Protein AF-T0S4W8-F1 (afdb_monomer_lite)

pLDDT: mean 82.48, std 8.04, range [54.19, 93.19]

Organism: Saprolegnia diclina (strain VS20) (NCBI:txid1156394)

Secondary structure (DSSP, 8-state):
--B-TTS-B-SS-SS-GGGGGGSIIIIIHHHHH-HHHHHHHHHHHTTSS-HHHHHHHHHHHHHHHHHHHHHTTT-TTSGGGHHHHHHHHHHHHHHHHHHHHHHHHHHHHTT----HHHHHHHHHHSHHHHHHHHHHHTT-S-TT----SPPPPPTT---

Radius of gyration: 16.17 Å; chains: 1; bounding box: 37×30×49 Å

InterPro domains:
  IPR006461 PLAC8 motif-containing protein [PF04749] (13-136)
  IPR006461 PLAC8 motif-containing protein [PTHR15907] (10-139)
  IPR006461 PLAC8 motif-containing protein [TIGR01571] (12-138)

Foldseek 3Di:
DDADPQRFAFQAFPADLQRCVVQVPPQLVCCVVPVQLLQLQLCQQLQVDHSVVSSVVLVVLVVQLVVLCVVVVNPLPDPVSVVSVVSNVVSLVVQLVSLLVSLVVLCVVRVHDDDSVVSSCCSNVRNSSSSSSSCVRSVQDDRPDDDSDHDHHGVVSHD

Structure (mmCIF, N/CA/C/O backbone):
data_AF-T0S4W8-F1
#
_entry.id   AF-T0S4W8-F1
#
loop_
_atom_site.group_PDB
_atom_site.id
_atom_site.type_symbol
_atom_site.label_atom_id
_atom_site.label_alt_id
_atom_site.label_comp_id
_atom_site.label_asym_id
_atom_site.label_entity_id
_atom_site.label_seq_id
_atom_site.pdbx_PDB_ins_code
_atom_site.Cartn_x
_atom_site.Cartn_y
_atom_site.Cartn_z
_atom_site.occupancy
_atom_site.B_iso_or_equiv
_atom_site.auth_seq_id
_atom_site.auth_comp_id
_atom_site.auth_asym_id
_atom_site.auth_atom_id
_atom_site.pdbx_PDB_model_num
ATOM 1 N N . MET A 1 1 ? -15.273 -14.372 17.676 1.00 61.94 1 MET A N 1
ATOM 2 C CA . MET A 1 1 ? -14.071 -13.669 17.187 1.00 61.94 1 MET A CA 1
ATOM 3 C C . MET A 1 1 ? -13.581 -12.826 18.336 1.00 61.94 1 MET A C 1
ATOM 5 O O . MET A 1 1 ? -14.390 -12.092 18.888 1.00 61.94 1 MET A O 1
ATOM 9 N N . GLU A 1 2 ? -12.332 -13.003 18.745 1.00 81.56 2 GLU A N 1
ATOM 10 C CA . GLU A 1 2 ? -11.727 -12.123 19.741 1.00 81.56 2 GLU A CA 1
ATOM 11 C C . GLU A 1 2 ? -11.456 -10.767 19.080 1.00 81.56 2 GLU A C 1
ATOM 13 O O . GLU A 1 2 ? -11.060 -10.708 17.909 1.00 81.56 2 GLU A O 1
ATOM 18 N N . VAL A 1 3 ? -11.767 -9.691 19.796 1.00 83.81 3 VAL A N 1
ATOM 19 C CA . VAL A 1 3 ? -11.600 -8.317 19.323 1.00 83.81 3 VAL A CA 1
ATOM 20 C C . VAL A 1 3 ? -10.746 -7.545 20.316 1.00 83.81 3 VAL A C 1
ATOM 22 O O . VAL A 1 3 ? -10.854 -7.767 21.521 1.00 83.81 3 VAL A O 1
ATOM 25 N N . ASP A 1 4 ? -9.885 -6.664 19.813 1.00 82.56 4 ASP A N 1
ATOM 26 C CA . ASP A 1 4 ? -9.091 -5.781 20.664 1.00 82.56 4 ASP A CA 1
ATOM 27 C C . ASP A 1 4 ? -9.939 -4.631 21.245 1.00 82.56 4 ASP A C 1
ATOM 29 O O . ASP A 1 4 ? -11.128 -4.477 20.946 1.00 82.56 4 ASP A O 1
ATOM 33 N N . ALA A 1 5 ? -9.307 -3.775 22.054 1.00 82.31 5 ALA A N 1
ATOM 34 C CA . ALA A 1 5 ? -9.932 -2.581 22.632 1.00 82.31 5 ALA A CA 1
ATOM 35 C C . ALA A 1 5 ? -10.482 -1.587 21.583 1.00 82.31 5 ALA A C 1
ATOM 37 O O . ALA A 1 5 ? -11.266 -0.704 21.923 1.00 82.31 5 ALA A O 1
ATOM 38 N N . ASN A 1 6 ? -10.105 -1.743 20.311 1.00 81.69 6 ASN A N 1
ATOM 39 C CA . ASN A 1 6 ? -10.522 -0.912 19.188 1.00 81.69 6 ASN A CA 1
ATOM 40 C C . ASN A 1 6 ? -11.566 -1.590 18.289 1.00 81.69 6 ASN A C 1
ATOM 42 O O . ASN A 1 6 ? -11.850 -1.092 17.197 1.00 81.69 6 ASN A O 1
ATOM 46 N N . ASN A 1 7 ? -12.154 -2.709 18.728 1.00 84.69 7 ASN A N 1
ATOM 47 C CA . ASN A 1 7 ? -13.077 -3.533 17.942 1.00 84.69 7 ASN A CA 1
ATOM 48 C C . ASN A 1 7 ? -12.460 -4.088 16.643 1.00 84.69 7 ASN A C 1
ATOM 50 O O . ASN A 1 7 ? -13.161 -4.326 15.650 1.00 84.69 7 ASN A O 1
ATOM 54 N N . LEU A 1 8 ? -11.145 -4.305 16.626 1.00 86.81 8 LEU A N 1
ATOM 55 C CA . LEU A 1 8 ? -10.451 -4.969 15.531 1.00 86.81 8 LEU A CA 1
ATOM 56 C C . LEU A 1 8 ? -10.373 -6.462 15.801 1.00 86.81 8 LEU A C 1
ATOM 58 O O . LEU A 1 8 ? -10.074 -6.892 16.909 1.00 86.81 8 LEU A O 1
ATOM 62 N N . VAL A 1 9 ? -10.614 -7.262 14.765 1.00 87.19 9 VAL A N 1
ATOM 63 C CA . VAL A 1 9 ? -10.476 -8.717 14.855 1.00 87.19 9 VAL A CA 1
ATOM 64 C C . VAL A 1 9 ? -9.000 -9.057 15.069 1.00 87.19 9 VAL A C 1
ATOM 66 O O . VAL A 1 9 ? -8.149 -8.630 14.287 1.00 87.19 9 VAL A O 1
ATOM 69 N N . VAL A 1 10 ? -8.703 -9.836 16.107 1.00 88.00 10 VAL A N 1
ATOM 70 C CA . VAL A 1 10 ? -7.354 -10.354 16.382 1.00 88.00 10 VAL A CA 1
ATOM 71 C C . VAL A 1 10 ? -7.276 -11.847 16.072 1.00 88.00 10 VAL A C 1
ATOM 73 O O . VAL A 1 10 ? -8.294 -12.538 15.969 1.00 88.00 10 VAL A O 1
ATOM 76 N N . GLY A 1 11 ? -6.065 -12.352 15.834 1.00 86.31 11 GLY A N 1
ATOM 77 C CA . GLY A 1 11 ? -5.832 -13.774 15.556 1.00 86.31 11 GLY A CA 1
ATOM 78 C C . GLY A 1 11 ? -6.220 -14.244 14.149 1.00 86.31 11 GLY A C 1
ATOM 79 O O . GLY A 1 11 ? -5.875 -15.358 13.765 1.00 86.31 11 GLY A O 1
ATOM 80 N N . GLN A 1 12 ? -6.906 -13.423 13.348 1.00 88.12 12 GLN A N 1
ATOM 81 C CA . GLN A 1 12 ? -7.279 -13.744 11.966 1.00 88.12 12 GLN A CA 1
ATOM 82 C C . GLN A 1 12 ? -7.576 -12.493 11.127 1.00 88.12 12 GLN A C 1
ATOM 84 O O . GLN A 1 12 ? -7.900 -11.425 11.650 1.00 88.12 12 GLN A O 1
ATOM 89 N N . TRP A 1 13 ? -7.501 -12.640 9.803 1.00 87.94 13 TRP A N 1
ATOM 90 C CA . TRP A 1 13 ? -7.909 -11.594 8.866 1.00 87.94 13 TRP A CA 1
ATOM 91 C C . TRP A 1 13 ? -9.437 -11.499 8.773 1.00 87.94 13 TRP A C 1
ATOM 93 O O . TRP A 1 13 ? -10.114 -12.506 8.587 1.00 87.94 13 TRP A O 1
ATOM 103 N N . LYS A 1 14 ? -9.975 -10.277 8.831 1.00 86.06 14 LYS A N 1
ATOM 104 C CA . LYS A 1 14 ? -11.408 -9.970 8.696 1.00 86.06 14 LYS A CA 1
ATOM 105 C C . LYS A 1 14 ? -11.948 -10.261 7.292 1.00 86.06 14 LYS A C 1
ATOM 107 O O . LYS A 1 14 ? -13.118 -10.595 7.141 1.00 86.06 14 LYS A O 1
ATOM 112 N N . ALA A 1 15 ? -11.109 -10.110 6.273 1.00 85.12 15 ALA A N 1
ATOM 113 C CA . ALA A 1 15 ? -11.435 -10.385 4.877 1.00 85.12 15 ALA A CA 1
ATOM 114 C C . ALA A 1 15 ? -10.379 -11.311 4.270 1.00 85.12 15 ALA A C 1
ATOM 116 O O . ALA A 1 15 ? -9.228 -11.296 4.703 1.00 85.12 15 ALA A O 1
ATOM 117 N N . GLY A 1 16 ? -10.741 -12.098 3.255 1.00 83.12 16 GLY A N 1
ATOM 118 C CA . GLY A 1 16 ? -9.770 -12.853 2.454 1.00 83.12 16 GLY A CA 1
ATOM 119 C C . GLY A 1 16 ? -8.898 -11.933 1.588 1.00 83.12 16 GLY A C 1
ATOM 120 O O . GLY A 1 16 ? -9.227 -10.762 1.408 1.00 83.12 16 GLY A O 1
ATOM 121 N N . ILE A 1 17 ? -7.805 -12.461 1.020 1.00 81.00 17 ILE A N 1
ATOM 122 C CA . ILE A 1 17 ? -6.886 -11.669 0.179 1.00 81.00 17 ILE A CA 1
ATOM 123 C C . ILE A 1 17 ? -7.628 -11.084 -1.034 1.00 81.00 17 ILE A C 1
ATOM 125 O O . ILE A 1 17 ? -7.602 -9.882 -1.240 1.00 81.00 17 ILE A O 1
ATOM 129 N N . CYS A 1 18 ? -8.434 -11.890 -1.730 1.00 76.56 18 CYS A N 1
ATOM 130 C CA . CYS A 1 18 ? -9.305 -11.445 -2.823 1.00 76.56 18 CYS A CA 1
ATOM 131 C C . CYS A 1 18 ? -10.648 -10.869 -2.333 1.00 76.56 18 CYS A C 1
ATOM 133 O O . CYS A 1 18 ? -11.588 -10.736 -3.108 1.00 76.56 18 CYS A O 1
ATOM 135 N N . GLY A 1 19 ? -10.786 -10.544 -1.044 1.00 69.19 19 GLY A N 1
ATOM 136 C CA . GLY A 1 19 ? -12.010 -9.944 -0.504 1.00 69.19 19 GLY A CA 1
ATOM 137 C C . GLY A 1 19 ? -12.253 -8.513 -0.996 1.00 69.19 19 GLY A C 1
ATOM 138 O O . GLY A 1 19 ? -13.361 -8.000 -0.850 1.00 69.19 19 GLY A O 1
ATOM 139 N N . CYS A 1 20 ? -11.250 -7.876 -1.612 1.00 73.50 20 CYS A N 1
ATOM 140 C CA . CYS A 1 20 ? -11.315 -6.510 -2.135 1.00 73.50 20 CYS A CA 1
ATOM 141 C C . CYS A 1 20 ? -12.463 -6.279 -3.137 1.00 73.50 20 CYS A C 1
ATOM 143 O O . CYS A 1 20 ? -13.002 -5.178 -3.184 1.00 73.50 20 CYS A O 1
ATOM 145 N N . PHE A 1 21 ? -12.904 -7.309 -3.868 1.00 71.50 21 PHE A N 1
ATOM 146 C CA . PHE A 1 21 ? -14.017 -7.210 -4.822 1.00 71.50 21 PHE A CA 1
ATOM 147 C C . PHE A 1 21 ? -15.386 -6.985 -4.163 1.00 71.50 21 PHE A C 1
ATOM 149 O O . PHE A 1 21 ? -16.341 -6.635 -4.847 1.00 71.50 21 PHE A O 1
ATOM 156 N N . THR A 1 22 ? -15.498 -7.171 -2.845 1.00 72.25 22 THR A N 1
ATOM 157 C CA . THR A 1 22 ? -16.745 -6.905 -2.107 1.00 72.25 22 THR A CA 1
ATOM 158 C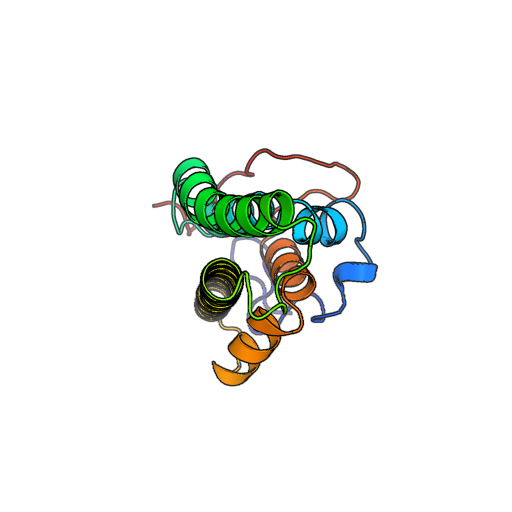 C . THR A 1 22 ? -16.904 -5.433 -1.719 1.00 72.25 22 THR A C 1
ATOM 160 O O . THR A 1 22 ? -18.024 -4.941 -1.649 1.00 72.25 22 THR A O 1
ATOM 163 N N . ASP A 1 23 ? -15.792 -4.714 -1.543 1.00 74.38 23 ASP A N 1
ATOM 164 C CA . ASP A 1 23 ? -15.741 -3.279 -1.246 1.00 74.38 23 ASP A CA 1
ATOM 165 C C . ASP A 1 23 ? -14.902 -2.580 -2.334 1.00 74.38 23 ASP A C 1
ATOM 167 O O . ASP A 1 23 ? -13.824 -2.040 -2.077 1.00 74.38 23 ASP A O 1
ATOM 171 N N . VAL A 1 24 ? -15.379 -2.623 -3.586 1.00 75.06 24 VAL A N 1
ATOM 172 C CA . VAL A 1 24 ? -14.643 -2.066 -4.739 1.00 75.06 24 VAL A CA 1
ATOM 173 C C . VAL A 1 24 ? -14.364 -0.571 -4.548 1.00 75.06 24 VAL A C 1
ATOM 175 O O . VAL A 1 24 ? -13.245 -0.117 -4.791 1.00 75.06 24 VAL A O 1
ATOM 178 N N . ILE A 1 25 ? -15.354 0.174 -4.038 1.00 75.69 25 ILE A N 1
ATOM 179 C CA . ILE A 1 25 ? -15.266 1.609 -3.741 1.00 75.69 25 ILE A CA 1
ATOM 180 C C . ILE A 1 25 ? -15.441 1.841 -2.226 1.00 75.69 25 ILE A C 1
ATOM 182 O O . ILE A 1 25 ? -16.439 1.394 -1.657 1.00 75.69 25 ILE A O 1
ATOM 186 N N . PRO A 1 26 ? -14.528 2.569 -1.555 1.00 71.06 26 PRO A N 1
ATOM 187 C CA . PRO A 1 26 ? -13.280 3.127 -2.082 1.00 71.06 26 PRO A CA 1
ATOM 188 C C . PRO A 1 26 ? -12.121 2.115 -2.127 1.00 71.06 26 PRO A C 1
ATOM 190 O O . PRO A 1 26 ? -11.123 2.384 -2.776 1.00 71.06 26 PRO A O 1
ATOM 193 N N . ASN A 1 27 ? -12.209 0.970 -1.446 1.00 79.88 27 ASN A N 1
ATOM 194 C CA . ASN A 1 27 ? -11.030 0.204 -1.029 1.00 79.88 27 ASN A CA 1
ATOM 195 C C . ASN A 1 27 ? -10.200 -0.382 -2.187 1.00 79.88 27 ASN A C 1
ATOM 197 O O . ASN A 1 27 ? -9.026 -0.046 -2.331 1.00 79.88 27 ASN A O 1
ATOM 201 N N . CYS A 1 28 ? -10.791 -1.232 -3.036 1.00 82.56 28 CYS A N 1
ATOM 202 C CA . CYS A 1 28 ? -10.043 -1.873 -4.125 1.00 82.56 28 CYS A CA 1
ATOM 203 C C . CYS A 1 28 ? -9.544 -0.858 -5.159 1.00 82.56 28 CYS A C 1
ATOM 205 O O . CYS A 1 28 ? -8.397 -0.934 -5.599 1.00 82.56 28 CYS A O 1
ATOM 207 N N . CYS A 1 29 ? -10.393 0.100 -5.541 1.00 82.50 29 CYS A N 1
ATOM 208 C CA . CYS A 1 29 ? -10.015 1.151 -6.478 1.00 82.50 29 CYS A CA 1
ATOM 209 C C . CYS A 1 29 ? -8.906 2.031 -5.898 1.00 82.50 29 CYS A C 1
ATOM 211 O O . CYS A 1 29 ? -7.914 2.274 -6.574 1.00 82.50 29 CYS A O 1
ATOM 213 N N . MET A 1 30 ? -9.017 2.465 -4.645 1.00 83.81 30 MET A N 1
ATOM 214 C CA . MET A 1 30 ? -8.006 3.317 -4.026 1.00 83.81 30 MET A CA 1
ATOM 215 C C . MET A 1 30 ? -6.670 2.589 -3.872 1.00 83.81 30 MET A C 1
ATOM 217 O O . MET A 1 30 ? -5.634 3.149 -4.210 1.00 83.81 30 MET A O 1
ATOM 221 N N . ALA A 1 31 ? -6.684 1.317 -3.472 1.00 84.25 31 ALA A N 1
ATOM 222 C CA . ALA A 1 31 ? -5.472 0.508 -3.383 1.00 84.25 31 ALA A CA 1
ATOM 223 C C . ALA A 1 31 ? -4.812 0.253 -4.751 1.00 84.25 31 ALA A C 1
ATOM 225 O O . ALA A 1 31 ? -3.607 0.026 -4.811 1.00 84.25 31 ALA A O 1
ATOM 226 N N . TYR A 1 32 ? -5.581 0.278 -5.843 1.00 83.50 32 TYR A N 1
ATOM 227 C CA . TYR A 1 32 ? -5.062 0.115 -7.202 1.00 83.50 32 TYR A CA 1
ATOM 228 C C . TYR A 1 32 ? -4.537 1.431 -7.794 1.00 83.50 32 TYR A C 1
ATOM 230 O O . TYR A 1 32 ? -3.422 1.481 -8.305 1.00 83.50 32 TYR A O 1
ATOM 238 N N . TRP A 1 33 ? -5.323 2.505 -7.708 1.00 81.88 33 TRP A N 1
ATOM 239 C CA . TRP A 1 33 ? -5.010 3.796 -8.329 1.00 81.88 33 TRP A CA 1
ATOM 240 C C . TRP A 1 33 ? -4.098 4.673 -7.467 1.00 81.88 33 TRP A C 1
ATOM 242 O O . TRP A 1 33 ? -3.319 5.464 -7.992 1.00 81.88 33 TRP A O 1
ATOM 252 N N . CYS A 1 34 ? -4.193 4.558 -6.144 1.00 87.12 34 CYS A N 1
ATOM 253 C CA . CYS A 1 34 ? -3.470 5.374 -5.169 1.00 87.12 34 CYS A CA 1
ATOM 254 C C . CYS A 1 34 ? -2.964 4.516 -3.989 1.00 87.12 34 CYS A C 1
ATOM 256 O O . CYS A 1 34 ? -3.292 4.803 -2.830 1.00 87.12 34 CYS A O 1
ATOM 258 N N . PRO A 1 35 ? -2.128 3.486 -4.244 1.00 86.62 35 PRO A N 1
ATOM 259 C CA . PRO A 1 35 ? -1.631 2.587 -3.199 1.00 86.62 35 PRO A CA 1
ATOM 260 C C . PRO A 1 35 ? -0.880 3.335 -2.091 1.00 86.62 35 PRO A C 1
ATOM 262 O O . PRO A 1 35 ? -0.958 2.948 -0.926 1.00 86.62 35 PRO A O 1
ATOM 265 N N . CYS A 1 36 ? -0.195 4.434 -2.428 1.00 90.81 36 CYS A N 1
ATOM 266 C CA . CYS A 1 36 ? 0.524 5.275 -1.474 1.00 90.81 36 CYS A CA 1
ATOM 267 C C . CYS A 1 36 ? -0.395 5.915 -0.427 1.00 90.81 36 CYS A C 1
ATOM 269 O O . CYS A 1 36 ? -0.038 5.949 0.748 1.00 90.81 36 CYS A O 1
ATOM 271 N N . VAL A 1 37 ? -1.586 6.370 -0.827 1.00 91.25 37 VAL A N 1
ATOM 272 C CA . VAL A 1 37 ? -2.565 6.957 0.092 1.00 91.25 37 VAL A CA 1
ATOM 273 C C . VAL A 1 37 ? -3.136 5.874 0.997 1.00 91.25 37 VAL A C 1
ATOM 275 O O . VAL A 1 37 ? -3.130 6.045 2.211 1.00 91.25 37 VAL A O 1
ATOM 278 N N . SER A 1 38 ? -3.548 4.731 0.440 1.00 91.44 38 SER A N 1
ATOM 279 C CA . SER A 1 38 ? -4.069 3.619 1.243 1.00 91.44 38 SER A CA 1
ATOM 280 C C . SER A 1 38 ? -3.034 3.085 2.239 1.00 91.44 38 SER A C 1
ATOM 282 O O . SER A 1 38 ? -3.360 2.857 3.401 1.00 91.44 38 SER A O 1
ATOM 284 N N . LEU A 1 39 ? -1.769 2.941 1.832 1.00 91.94 39 LEU A N 1
ATOM 285 C CA . LEU A 1 39 ? -0.683 2.550 2.734 1.00 91.94 39 LEU A CA 1
ATOM 286 C C . LEU A 1 39 ? -0.412 3.606 3.809 1.00 91.94 39 LEU A C 1
ATOM 288 O O . LEU A 1 39 ? -0.263 3.250 4.976 1.00 91.94 39 LEU A O 1
ATOM 292 N N . ALA A 1 40 ? -0.390 4.891 3.449 1.00 91.94 40 ALA A N 1
ATOM 293 C CA . ALA A 1 40 ? -0.221 5.976 4.410 1.00 91.94 40 ALA A CA 1
ATOM 294 C C . ALA A 1 40 ? -1.374 6.023 5.426 1.00 91.94 40 ALA A C 1
ATOM 296 O O . ALA A 1 40 ? -1.127 6.194 6.618 1.00 91.94 40 ALA A O 1
ATOM 297 N N . GLN A 1 41 ? -2.616 5.803 4.981 1.00 92.94 41 GLN A N 1
ATOM 298 C CA . GLN A 1 41 ? -3.787 5.680 5.851 1.00 92.94 41 GLN A CA 1
ATOM 299 C C . GLN A 1 41 ? -3.638 4.501 6.820 1.00 92.94 41 GLN A C 1
ATOM 301 O O . GLN A 1 41 ? -3.873 4.674 8.012 1.00 92.94 41 GLN A O 1
ATOM 306 N N . ILE A 1 42 ? -3.202 3.326 6.346 1.00 93.19 42 ILE A N 1
ATOM 307 C CA . ILE A 1 42 ? -2.984 2.143 7.197 1.00 93.19 42 ILE A CA 1
ATOM 308 C C . ILE A 1 42 ? -1.906 2.420 8.246 1.00 93.19 42 ILE A C 1
ATOM 310 O O . ILE A 1 42 ? -2.160 2.241 9.433 1.00 93.19 42 ILE A O 1
ATOM 314 N N . VAL A 1 43 ? -0.722 2.864 7.813 1.00 92.31 43 VAL A N 1
ATOM 315 C CA . VAL A 1 43 ? 0.444 3.134 8.674 1.00 92.31 43 VAL A CA 1
ATOM 316 C C . VAL A 1 43 ? 0.108 4.178 9.733 1.00 92.31 43 VAL A C 1
ATOM 318 O O . VAL A 1 43 ? 0.458 3.998 10.899 1.00 92.31 43 VAL A O 1
ATOM 321 N N . HIS A 1 44 ? -0.611 5.233 9.350 1.00 91.56 44 HIS A N 1
ATOM 322 C CA . HIS A 1 44 ? -1.079 6.230 10.299 1.00 91.56 44 HIS A CA 1
ATOM 323 C C . HIS A 1 44 ? -2.077 5.631 11.293 1.00 91.56 44 HIS A C 1
ATOM 325 O O . HIS A 1 44 ? -1.886 5.754 12.499 1.00 91.56 44 HIS A O 1
ATOM 331 N N . ARG A 1 45 ? -3.087 4.899 10.808 1.00 90.12 45 ARG A N 1
ATOM 332 C CA . ARG A 1 45 ? -4.141 4.306 11.641 1.00 90.12 45 ARG A CA 1
ATOM 333 C C . ARG A 1 45 ? -3.586 3.372 12.723 1.00 90.12 45 ARG A C 1
ATOM 335 O O . ARG A 1 45 ? -4.103 3.381 13.836 1.00 90.12 45 ARG A O 1
ATOM 342 N N . ILE A 1 46 ? -2.522 2.619 12.422 1.00 89.31 46 ILE A N 1
ATOM 343 C CA . ILE A 1 46 ? -1.842 1.716 13.374 1.00 89.31 46 ILE A CA 1
ATOM 344 C C . ILE A 1 46 ? -0.695 2.365 14.161 1.00 89.31 46 ILE A C 1
ATOM 346 O O . ILE A 1 46 ? 0.054 1.654 14.834 1.00 89.31 46 ILE A O 1
ATOM 350 N N . GLY A 1 47 ? -0.521 3.686 14.064 1.00 87.12 47 GLY A N 1
ATOM 351 C CA . GLY A 1 47 ? 0.452 4.414 14.877 1.00 87.12 47 GLY A CA 1
ATOM 352 C C . GLY A 1 47 ? 1.913 4.220 14.485 1.00 87.12 47 GLY A C 1
ATOM 353 O O . GLY A 1 47 ? 2.802 4.443 15.296 1.00 87.12 47 GLY A O 1
ATOM 354 N N . LEU A 1 48 ? 2.198 3.773 13.261 1.00 85.19 48 LEU A N 1
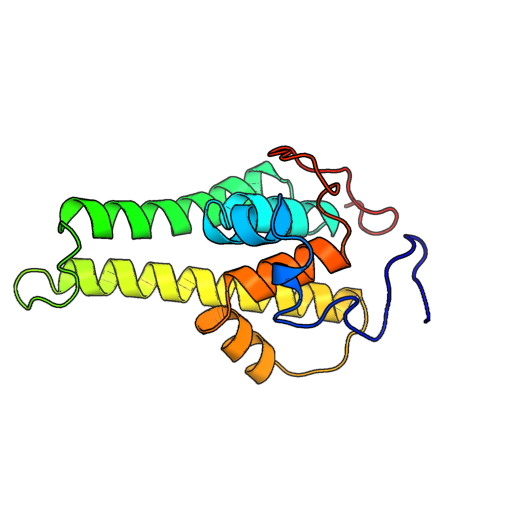ATOM 355 C CA . LEU A 1 48 ? 3.580 3.585 12.807 1.00 85.19 48 LEU A CA 1
ATOM 356 C C . LEU A 1 48 ? 4.267 4.892 12.400 1.00 85.19 48 LEU A C 1
ATOM 358 O O . LEU A 1 48 ? 5.492 4.948 12.336 1.00 85.19 48 LEU A O 1
ATOM 362 N N . GLY A 1 49 ? 3.498 5.932 12.084 1.00 86.25 49 GLY A N 1
ATOM 363 C CA . GLY A 1 49 ? 4.043 7.221 11.683 1.00 86.25 49 GLY A CA 1
ATOM 364 C C . GLY A 1 49 ? 2.970 8.228 11.293 1.00 86.25 49 GLY A C 1
ATOM 365 O O . GLY A 1 49 ? 1.772 7.932 11.264 1.00 86.25 49 GLY A O 1
ATOM 366 N N . SER A 1 50 ? 3.405 9.448 10.977 1.00 88.75 50 SER A N 1
ATOM 367 C CA . SER A 1 50 ? 2.491 10.474 10.477 1.00 88.75 50 SER A CA 1
ATOM 368 C C . SER A 1 50 ? 2.003 10.123 9.068 1.00 88.75 50 SER A C 1
ATOM 370 O O . SER A 1 50 ? 2.750 9.564 8.257 1.00 88.75 50 SER A O 1
ATOM 372 N N . TYR A 1 51 ? 0.757 10.490 8.757 1.00 88.94 51 TYR A N 1
ATOM 373 C CA . TYR A 1 51 ? 0.193 10.315 7.418 1.00 88.94 51 TYR A CA 1
ATOM 374 C C . TYR A 1 51 ? 1.071 10.964 6.339 1.00 88.94 51 TYR A C 1
ATOM 376 O O . TYR A 1 51 ? 1.345 10.340 5.318 1.00 88.94 51 TYR A O 1
ATOM 384 N N . MET A 1 52 ? 1.585 12.174 6.595 1.00 89.06 52 MET A N 1
ATOM 385 C CA . MET A 1 52 ? 2.445 12.888 5.646 1.00 89.06 52 MET A CA 1
ATOM 386 C C . MET A 1 52 ? 3.753 12.140 5.386 1.00 89.06 52 MET A C 1
ATOM 388 O O . MET A 1 52 ? 4.145 11.985 4.234 1.00 89.06 52 MET A O 1
ATOM 392 N N . THR A 1 53 ? 4.406 11.617 6.430 1.00 88.69 53 THR A N 1
ATOM 393 C CA . THR A 1 53 ? 5.627 10.812 6.270 1.00 88.69 53 THR A CA 1
ATOM 394 C C . THR A 1 53 ? 5.359 9.578 5.413 1.00 88.69 53 THR A C 1
ATOM 396 O O . THR A 1 53 ? 6.096 9.328 4.463 1.00 88.69 53 THR A O 1
ATOM 399 N N . GLY A 1 54 ? 4.283 8.836 5.700 1.00 87.69 54 GLY A N 1
ATOM 400 C CA . GLY A 1 54 ? 3.892 7.675 4.898 1.00 87.69 54 GLY A CA 1
ATOM 401 C C . GLY A 1 54 ? 3.592 8.049 3.445 1.00 87.69 54 GLY A C 1
ATOM 402 O O . GLY A 1 54 ? 4.064 7.384 2.525 1.00 87.69 54 GLY A O 1
ATOM 403 N N . LEU A 1 55 ? 2.869 9.151 3.232 1.00 89.94 55 LEU A N 1
ATOM 404 C CA . LEU A 1 55 ? 2.507 9.631 1.903 1.00 89.94 55 LEU A CA 1
ATOM 405 C C . LEU A 1 55 ? 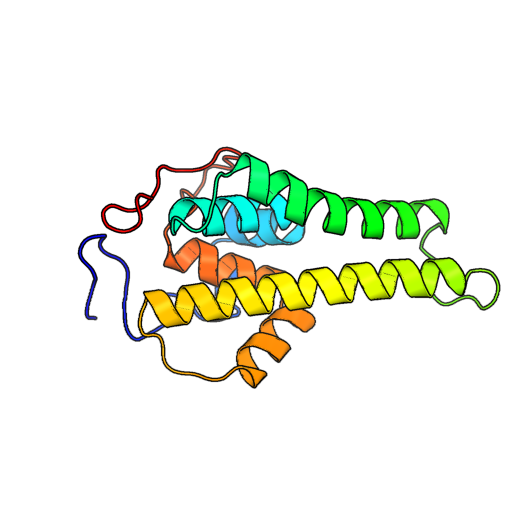3.740 10.015 1.081 1.00 89.94 55 LEU A C 1
ATOM 407 O O . LEU A 1 55 ? 3.816 9.642 -0.084 1.00 89.94 55 LEU A O 1
ATOM 411 N N . PHE A 1 56 ? 4.724 10.698 1.672 1.00 90.25 56 PHE A N 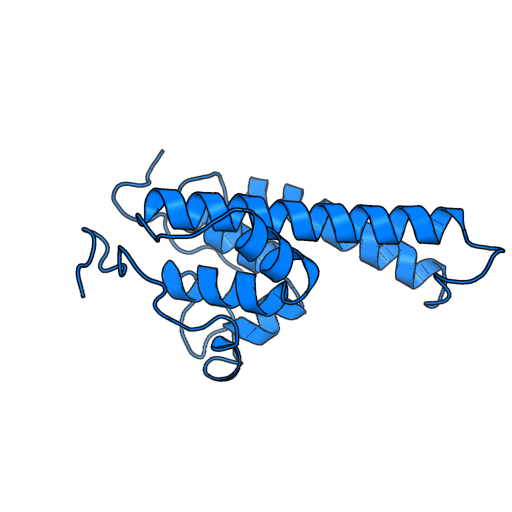1
ATOM 412 C CA . PHE A 1 56 ? 5.975 11.015 0.979 1.00 90.25 56 PHE A CA 1
ATOM 413 C C . PHE A 1 56 ? 6.789 9.757 0.673 1.00 90.25 56 PHE A C 1
ATOM 415 O O . PHE A 1 56 ? 7.223 9.580 -0.463 1.00 90.25 56 PHE A O 1
ATOM 422 N N . VAL A 1 57 ? 6.954 8.855 1.646 1.00 87.75 57 VAL A N 1
ATOM 423 C CA . VAL A 1 57 ? 7.739 7.622 1.469 1.00 87.75 57 VAL A CA 1
ATOM 424 C C . VAL A 1 57 ? 7.141 6.739 0.372 1.00 87.75 57 VAL A C 1
ATOM 426 O O . VAL A 1 57 ? 7.835 6.385 -0.580 1.00 87.75 57 VAL A O 1
ATOM 429 N N . PHE A 1 58 ? 5.850 6.415 0.450 1.00 88.25 58 PHE A N 1
ATOM 430 C CA . PHE A 1 58 ? 5.206 5.552 -0.545 1.00 88.25 58 PHE A CA 1
ATOM 431 C C . PHE A 1 58 ? 4.894 6.292 -1.851 1.00 88.25 58 PHE A C 1
ATOM 433 O O . PHE A 1 58 ? 4.890 5.686 -2.925 1.00 88.25 58 PHE A O 1
ATOM 440 N N . GLY A 1 59 ? 4.647 7.601 -1.780 1.00 87.12 59 GLY A N 1
ATOM 441 C CA . GLY A 1 59 ? 4.383 8.456 -2.933 1.00 87.12 59 GLY A CA 1
ATOM 442 C C . GLY A 1 59 ? 5.601 8.592 -3.837 1.00 87.12 59 GLY A C 1
ATOM 443 O O . GLY A 1 59 ? 5.472 8.374 -5.037 1.00 87.12 59 GLY A O 1
ATOM 444 N N . LEU A 1 60 ? 6.789 8.853 -3.279 1.00 85.56 60 LEU A N 1
ATOM 445 C CA . LEU A 1 60 ? 8.029 8.937 -4.060 1.00 85.56 60 LEU A CA 1
ATOM 446 C C . LEU A 1 60 ? 8.319 7.630 -4.811 1.00 85.56 60 LEU A C 1
ATOM 448 O O . LEU A 1 60 ? 8.624 7.668 -6.001 1.00 85.56 60 LEU A O 1
ATOM 452 N N . VAL A 1 61 ? 8.147 6.479 -4.152 1.00 82.38 61 VAL A N 1
ATOM 453 C CA . VAL A 1 61 ? 8.331 5.153 -4.773 1.00 82.38 61 VAL A CA 1
ATOM 454 C C . VAL A 1 61 ? 7.338 4.933 -5.919 1.00 82.38 61 VAL A C 1
ATOM 456 O O . VAL A 1 61 ? 7.720 4.487 -7.000 1.00 82.38 61 VAL A O 1
ATOM 459 N N . SER A 1 62 ? 6.068 5.288 -5.706 1.00 80.12 62 SER A N 1
ATOM 460 C CA . SER A 1 62 ? 5.001 5.086 -6.696 1.00 80.12 62 SER A CA 1
ATOM 461 C C . SER A 1 62 ? 5.157 6.006 -7.913 1.00 80.12 62 SER A C 1
ATOM 463 O O . SER A 1 62 ? 5.017 5.565 -9.053 1.00 80.12 62 SER A O 1
ATOM 465 N N . VAL A 1 63 ? 5.477 7.284 -7.685 1.00 83.19 63 VAL A N 1
ATOM 466 C CA . VAL A 1 63 ? 5.640 8.290 -8.747 1.00 83.19 63 VAL A CA 1
ATOM 467 C C . VAL A 1 63 ? 6.894 8.017 -9.572 1.00 83.19 63 VAL A C 1
ATOM 469 O O . VAL A 1 63 ? 6.840 8.137 -10.794 1.00 83.19 63 VAL A O 1
ATOM 472 N N . ALA A 1 64 ? 7.994 7.590 -8.943 1.00 78.06 64 ALA A N 1
ATOM 473 C CA . ALA A 1 64 ? 9.213 7.228 -9.659 1.00 78.06 64 ALA A CA 1
ATOM 474 C C . ALA A 1 64 ? 8.959 6.109 -10.686 1.00 78.06 64 ALA A C 1
ATOM 476 O O . ALA A 1 64 ? 9.355 6.245 -11.841 1.00 78.06 64 ALA A O 1
ATOM 477 N N . GLY A 1 65 ? 8.233 5.047 -10.315 1.00 74.31 65 GLY A N 1
ATOM 478 C CA . GLY A 1 65 ? 7.894 3.955 -11.240 1.00 74.31 65 GLY A CA 1
ATOM 479 C C . GLY A 1 65 ? 6.976 4.379 -12.398 1.00 74.31 65 GLY A C 1
ATOM 480 O O . GLY A 1 65 ? 7.184 3.977 -13.547 1.00 74.31 65 GLY A O 1
ATOM 481 N N . GLN A 1 66 ? 5.986 5.236 -12.123 1.00 74.00 66 GLN A N 1
ATOM 482 C CA . GLN A 1 66 ? 5.057 5.745 -13.142 1.00 74.00 66 GLN A CA 1
ATOM 483 C C . GLN A 1 66 ? 5.728 6.716 -14.119 1.00 74.00 66 GLN A C 1
ATOM 485 O O . GLN A 1 66 ? 5.524 6.610 -15.327 1.00 74.00 66 GLN A O 1
ATOM 490 N N . TYR A 1 67 ? 6.574 7.622 -13.618 1.00 78.38 67 TYR A N 1
ATOM 491 C CA . TYR A 1 67 ? 7.331 8.563 -14.446 1.00 78.38 67 TYR A CA 1
ATOM 492 C C . TYR A 1 67 ? 8.211 7.829 -15.461 1.00 78.38 67 TYR A C 1
ATOM 494 O O . TYR A 1 67 ? 8.211 8.159 -16.644 1.00 78.38 67 TYR A O 1
ATOM 502 N N . VAL A 1 68 ? 8.895 6.778 -15.007 1.00 70.94 68 VAL A N 1
ATOM 503 C CA . VAL A 1 68 ? 9.740 5.925 -15.848 1.00 70.94 68 VAL A CA 1
ATOM 504 C C . VAL A 1 68 ? 8.917 5.210 -16.919 1.00 70.94 68 VAL A C 1
ATOM 506 O O . VAL A 1 68 ? 9.317 5.147 -18.074 1.00 70.94 68 VAL A O 1
ATOM 509 N N . THR A 1 69 ? 7.745 4.687 -16.572 1.00 71.75 69 THR A N 1
ATOM 510 C CA . THR A 1 69 ? 6.896 3.989 -17.550 1.00 71.75 69 THR A CA 1
ATOM 511 C C . THR A 1 69 ? 6.328 4.964 -18.592 1.00 71.75 69 THR A C 1
ATOM 513 O O . THR A 1 69 ? 6.264 4.633 -19.778 1.00 71.75 69 THR A O 1
ATOM 516 N N . TYR A 1 70 ? 5.989 6.188 -18.173 1.00 75.19 70 TYR A N 1
ATOM 517 C CA . TYR A 1 70 ? 5.468 7.246 -19.039 1.00 75.19 70 TYR A CA 1
ATOM 518 C C . TYR A 1 70 ? 6.502 7.751 -20.054 1.00 75.19 70 TYR A C 1
ATOM 520 O O . TYR A 1 70 ? 6.199 7.842 -21.244 1.00 75.19 70 TYR A O 1
ATOM 528 N N . THR A 1 71 ? 7.734 8.041 -19.620 1.00 74.00 71 THR A N 1
ATOM 529 C CA . THR A 1 71 ? 8.791 8.550 -20.516 1.00 74.00 71 THR A CA 1
ATOM 530 C C . THR A 1 71 ? 9.207 7.540 -21.580 1.00 74.00 71 THR A C 1
ATOM 532 O O . THR A 1 71 ? 9.662 7.937 -22.649 1.00 74.00 71 THR A O 1
ATOM 535 N N . ASN A 1 72 ? 9.007 6.248 -21.321 1.00 67.50 72 ASN A N 1
ATOM 536 C CA . ASN A 1 72 ? 9.339 5.167 -22.247 1.00 67.50 72 ASN A CA 1
ATOM 537 C C . ASN A 1 72 ? 8.132 4.680 -23.064 1.00 67.50 72 ASN A C 1
ATOM 539 O O . ASN A 1 72 ? 8.200 3.609 -23.660 1.00 67.50 72 ASN A O 1
ATOM 543 N N . GLN A 1 73 ? 7.011 5.419 -23.071 1.00 70.00 73 GLN A N 1
ATOM 544 C CA . GLN A 1 73 ? 5.767 5.046 -23.768 1.00 70.00 73 GLN A CA 1
ATOM 545 C C . GLN A 1 73 ? 5.280 3.611 -23.451 1.00 70.00 73 GLN A C 1
ATOM 547 O O . GLN A 1 73 ? 4.591 2.991 -24.258 1.00 70.00 73 GLN A O 1
ATOM 552 N N . GLY A 1 74 ? 5.639 3.063 -22.284 1.00 66.81 74 GLY A N 1
ATOM 553 C CA . GLY A 1 74 ? 5.331 1.683 -21.893 1.00 66.81 74 GLY A CA 1
ATOM 554 C C . GLY A 1 74 ? 6.266 0.594 -22.447 1.00 66.81 74 GLY A C 1
ATOM 555 O O . GLY A 1 74 ? 6.101 -0.570 -22.082 1.00 66.81 74 GLY A O 1
ATOM 556 N N . TYR A 1 75 ? 7.280 0.925 -23.253 1.00 65.25 75 TYR A N 1
ATOM 557 C CA . TYR A 1 75 ? 8.256 -0.036 -23.793 1.00 65.25 75 TYR A CA 1
ATOM 558 C C . TYR A 1 75 ? 9.386 -0.319 -22.794 1.00 65.25 75 TYR A C 1
ATOM 560 O O . TYR A 1 75 ? 10.548 0.019 -22.997 1.00 65.25 75 TYR A O 1
ATOM 568 N N . VAL A 1 76 ? 9.032 -0.950 -21.675 1.00 64.00 76 VAL A N 1
ATOM 569 C CA . VAL A 1 76 ? 9.964 -1.266 -20.577 1.00 64.00 76 VAL A CA 1
ATOM 570 C C . VAL A 1 76 ? 10.836 -2.497 -20.892 1.00 64.00 76 VAL A C 1
ATOM 572 O O . VAL A 1 76 ? 11.863 -2.695 -20.260 1.00 64.00 76 VAL A O 1
ATOM 575 N N . PHE A 1 77 ? 10.476 -3.316 -21.887 1.00 64.81 77 PHE A N 1
ATOM 576 C CA . PHE A 1 77 ? 11.179 -4.568 -22.228 1.00 64.81 77 PHE A CA 1
ATOM 577 C C . PHE A 1 77 ? 12.082 -4.480 -23.470 1.00 64.81 77 PHE A C 1
ATOM 579 O O . PHE A 1 77 ? 12.596 -5.501 -23.923 1.00 64.81 77 PHE A O 1
ATOM 586 N N . ASP A 1 78 ? 12.281 -3.284 -24.027 1.00 67.81 78 ASP A N 1
ATOM 587 C CA . ASP A 1 78 ? 13.187 -3.080 -25.158 1.00 67.81 78 ASP A CA 1
ATOM 588 C C . ASP A 1 78 ? 14.640 -2.906 -24.675 1.00 67.81 78 ASP A C 1
ATOM 590 O O . ASP A 1 78 ? 14.925 -2.156 -23.736 1.00 67.81 78 ASP A O 1
ATOM 594 N N . THR A 1 79 ? 15.575 -3.573 -25.353 1.00 65.12 79 THR A N 1
ATOM 595 C CA . THR A 1 79 ? 17.028 -3.437 -25.183 1.00 65.12 79 THR A CA 1
ATOM 596 C C . THR A 1 79 ? 17.527 -1.988 -25.184 1.00 65.12 79 THR A C 1
ATOM 598 O O . THR A 1 79 ? 18.474 -1.685 -24.457 1.00 65.12 79 THR A O 1
ATOM 601 N N . GLN A 1 80 ? 16.888 -1.074 -25.927 1.00 69.81 80 GLN A N 1
ATOM 602 C CA . GLN A 1 80 ? 17.284 0.342 -25.973 1.00 69.81 80 GLN A CA 1
ATOM 603 C C . GLN A 1 80 ? 17.014 1.092 -24.651 1.00 69.81 80 GLN A C 1
ATOM 605 O O . GLN A 1 80 ? 17.700 2.065 -24.336 1.00 69.81 80 GLN A O 1
ATOM 610 N N . TYR A 1 81 ? 16.059 0.619 -23.844 1.00 70.19 81 TYR A N 1
ATOM 611 C CA . TYR A 1 81 ? 15.606 1.265 -22.606 1.00 70.19 81 TYR A CA 1
ATOM 612 C C . TYR A 1 81 ? 15.906 0.434 -21.348 1.00 70.19 81 TYR A C 1
ATOM 614 O O . TYR A 1 81 ? 15.285 0.626 -20.302 1.00 70.19 81 TYR A O 1
ATOM 622 N N . SER A 1 82 ? 16.909 -0.452 -21.406 1.00 72.88 82 SER A N 1
ATOM 623 C CA . SER A 1 82 ? 17.272 -1.365 -20.308 1.00 72.88 82 SER A CA 1
ATOM 624 C C . SER A 1 82 ? 17.519 -0.671 -18.956 1.00 72.88 82 SER A C 1
ATOM 626 O O . SER A 1 82 ? 17.246 -1.266 -17.913 1.00 72.88 82 SER A O 1
ATOM 628 N N . TYR A 1 83 ? 18.001 0.578 -18.942 1.00 76.62 83 TYR A N 1
ATOM 629 C CA . TYR A 1 83 ? 18.137 1.372 -17.711 1.00 76.62 83 TYR A CA 1
ATOM 630 C C . TYR A 1 83 ? 16.773 1.672 -17.073 1.00 76.62 83 TYR A C 1
ATOM 632 O O . TYR A 1 83 ? 16.568 1.439 -15.885 1.00 76.62 83 TYR A O 1
ATOM 640 N N . TRP A 1 84 ? 15.812 2.140 -17.865 1.00 76.75 84 TRP A N 1
ATOM 641 C CA . TRP A 1 84 ? 14.464 2.446 -17.398 1.00 76.75 84 TRP A CA 1
ATOM 642 C C . TRP A 1 84 ? 13.698 1.190 -16.986 1.00 76.75 84 TRP A C 1
ATOM 644 O O . TRP A 1 84 ? 12.952 1.216 -16.009 1.00 76.75 84 TRP A O 1
ATOM 654 N N . ALA A 1 85 ? 13.961 0.066 -17.654 1.00 75.00 85 ALA A N 1
ATOM 655 C CA . ALA A 1 85 ? 13.502 -1.247 -17.220 1.00 75.00 85 ALA A CA 1
ATOM 656 C C . ALA A 1 85 ? 13.948 -1.576 -15.794 1.00 75.00 85 ALA A C 1
ATOM 658 O O . ALA A 1 85 ? 13.132 -1.973 -14.957 1.00 75.00 85 ALA A O 1
ATOM 659 N N . ALA A 1 86 ? 15.229 -1.351 -15.494 1.00 79.38 86 ALA A N 1
ATOM 660 C CA . ALA A 1 86 ? 15.787 -1.581 -14.169 1.00 79.38 86 ALA A CA 1
ATOM 661 C C . ALA A 1 86 ? 15.193 -0.632 -13.115 1.00 79.38 86 ALA A C 1
ATOM 663 O O . ALA A 1 86 ? 14.902 -1.073 -12.004 1.00 79.38 86 ALA A O 1
ATOM 664 N N . VAL A 1 87 ? 14.964 0.644 -13.449 1.00 80.56 87 VAL A N 1
ATOM 665 C CA . VAL A 1 87 ? 14.347 1.612 -12.522 1.00 80.56 87 VAL A CA 1
ATOM 666 C C . VAL A 1 87 ? 12.872 1.282 -12.254 1.00 80.56 87 VAL A C 1
ATOM 668 O O . VAL A 1 87 ? 12.441 1.296 -11.104 1.00 80.56 87 VAL A O 1
ATOM 671 N N . SER A 1 88 ? 12.092 0.939 -13.281 1.00 79.50 88 SER A N 1
ATOM 672 C CA . SER A 1 88 ? 10.690 0.530 -13.099 1.00 79.50 88 SER A CA 1
ATOM 673 C C . SER A 1 88 ? 10.590 -0.760 -12.275 1.00 79.50 88 SER A C 1
ATOM 675 O O . SER A 1 88 ? 9.819 -0.842 -11.317 1.00 79.50 88 SER A O 1
ATOM 677 N N . SER A 1 89 ? 11.456 -1.735 -12.569 1.00 80.75 89 SER A N 1
ATOM 678 C CA . SER A 1 89 ? 11.534 -2.993 -11.817 1.00 80.75 89 SER A CA 1
ATOM 679 C C . SER A 1 89 ? 11.938 -2.770 -10.359 1.00 80.75 89 SER A C 1
ATOM 681 O O . SER A 1 89 ? 11.352 -3.375 -9.464 1.00 80.75 89 SER A O 1
ATOM 683 N N . SER A 1 90 ? 12.899 -1.882 -10.086 1.00 84.81 90 SER A N 1
ATOM 684 C CA . SER A 1 90 ? 13.331 -1.586 -8.716 1.00 84.81 90 SER A CA 1
ATOM 685 C C . SER A 1 90 ? 12.258 -0.848 -7.912 1.00 84.81 90 SER A C 1
ATOM 687 O O . SER A 1 90 ? 12.044 -1.182 -6.748 1.00 84.81 90 SER A O 1
ATOM 689 N N . ALA A 1 91 ? 11.520 0.079 -8.530 1.00 83.75 91 ALA A N 1
ATOM 690 C CA . ALA A 1 91 ? 10.377 0.742 -7.904 1.00 83.75 91 ALA A CA 1
ATOM 691 C C . ALA A 1 91 ? 9.238 -0.248 -7.594 1.00 83.75 91 ALA A C 1
ATOM 693 O O . ALA A 1 91 ? 8.678 -0.226 -6.495 1.00 83.75 91 ALA A O 1
ATOM 694 N N . GLY A 1 92 ? 8.935 -1.163 -8.522 1.00 82.44 92 GLY A N 1
ATOM 695 C CA . GLY A 1 92 ? 7.975 -2.248 -8.303 1.00 82.44 92 GLY A CA 1
ATOM 696 C C . GLY A 1 92 ? 8.396 -3.177 -7.160 1.00 82.44 92 GLY A C 1
ATOM 697 O O . GLY A 1 92 ? 7.585 -3.490 -6.284 1.00 82.44 92 GLY A O 1
ATOM 698 N N . LEU A 1 93 ? 9.681 -3.547 -7.112 1.00 86.44 93 LEU A N 1
ATOM 699 C CA . LEU A 1 93 ? 10.239 -4.346 -6.022 1.00 86.44 93 LEU A CA 1
ATOM 700 C C . LEU A 1 93 ? 10.133 -3.627 -4.674 1.00 86.44 93 LEU A C 1
ATOM 702 O O . LEU A 1 93 ? 9.676 -4.220 -3.699 1.00 86.44 93 LEU A O 1
ATOM 706 N N . ALA A 1 94 ? 10.499 -2.345 -4.627 1.00 87.81 94 ALA A N 1
ATOM 707 C CA . ALA A 1 94 ? 10.396 -1.525 -3.427 1.00 87.81 94 ALA A CA 1
ATOM 708 C C . ALA A 1 94 ? 8.947 -1.442 -2.925 1.00 87.81 94 ALA A C 1
ATOM 710 O O . ALA A 1 94 ? 8.704 -1.643 -1.738 1.00 87.81 94 ALA A O 1
ATOM 711 N N . CYS A 1 95 ? 7.974 -1.235 -3.819 1.00 86.00 95 CYS A N 1
ATOM 712 C CA . CYS A 1 95 ? 6.555 -1.230 -3.462 1.00 86.00 95 CYS A CA 1
ATOM 713 C C . CYS A 1 95 ? 6.103 -2.579 -2.873 1.00 86.00 95 CYS A C 1
ATOM 715 O O . CYS A 1 95 ? 5.466 -2.611 -1.818 1.00 86.00 95 CYS A O 1
ATOM 717 N N . GLY A 1 96 ? 6.483 -3.701 -3.496 1.00 87.69 96 GLY A N 1
ATOM 718 C CA . GLY A 1 96 ? 6.188 -5.042 -2.980 1.00 87.69 96 GLY A CA 1
ATOM 719 C C . GLY A 1 96 ? 6.790 -5.296 -1.593 1.00 87.69 96 GLY A C 1
ATOM 720 O O . GLY A 1 96 ? 6.104 -5.810 -0.706 1.00 87.69 96 GLY A O 1
ATOM 721 N N . ILE A 1 97 ? 8.034 -4.861 -1.370 1.00 89.12 97 ILE A N 1
ATOM 722 C CA . ILE A 1 97 ? 8.713 -4.940 -0.067 1.00 89.12 97 ILE A CA 1
ATOM 723 C C . ILE A 1 97 ? 8.008 -4.059 0.972 1.00 89.12 97 ILE A C 1
ATOM 725 O O . ILE A 1 97 ? 7.756 -4.513 2.085 1.00 89.12 97 ILE A O 1
ATOM 729 N N . CYS A 1 98 ? 7.637 -2.823 0.627 1.00 89.75 98 CYS A N 1
ATOM 730 C CA . CYS A 1 98 ? 6.888 -1.941 1.521 1.00 89.75 98 CYS A CA 1
ATOM 731 C C . CYS A 1 98 ? 5.563 -2.577 1.960 1.00 89.75 98 CYS A C 1
ATOM 733 O O . CYS A 1 98 ? 5.257 -2.591 3.152 1.00 89.75 98 CYS A O 1
ATOM 735 N N . VAL A 1 99 ? 4.803 -3.154 1.023 1.00 90.94 99 VAL A N 1
ATOM 736 C CA . VAL A 1 99 ? 3.549 -3.855 1.336 1.00 90.94 99 VAL A CA 1
ATOM 737 C C . VAL A 1 99 ? 3.803 -5.063 2.233 1.00 90.94 99 VAL A C 1
ATOM 739 O O . VAL A 1 99 ? 3.083 -5.236 3.215 1.00 90.94 99 VAL A O 1
ATOM 742 N N . MET A 1 100 ? 4.838 -5.862 1.959 1.00 90.44 100 MET A N 1
ATOM 743 C CA . MET A 1 100 ? 5.239 -6.989 2.810 1.00 90.44 100 MET A CA 1
ATOM 744 C C . MET A 1 100 ? 5.559 -6.533 4.241 1.00 90.44 100 MET A C 1
ATOM 746 O O . MET A 1 100 ? 5.064 -7.133 5.195 1.00 90.44 100 MET A O 1
ATOM 750 N N . ILE A 1 101 ? 6.347 -5.466 4.406 1.00 90.31 101 ILE A N 1
ATOM 751 C CA . ILE A 1 101 ? 6.729 -4.931 5.720 1.00 90.31 101 ILE A CA 1
ATOM 752 C C . ILE A 1 101 ? 5.494 -4.448 6.480 1.00 90.31 101 ILE A C 1
ATOM 754 O O . ILE A 1 101 ? 5.271 -4.873 7.613 1.00 90.31 101 ILE A O 1
ATOM 758 N N . VAL A 1 102 ? 4.665 -3.598 5.862 1.00 91.06 102 VAL A N 1
ATOM 759 C CA . VAL A 1 102 ? 3.449 -3.070 6.503 1.00 91.06 102 VAL A CA 1
ATOM 760 C C . VAL A 1 102 ? 2.513 -4.214 6.884 1.00 91.06 102 VAL A C 1
ATOM 762 O O . VAL A 1 102 ? 1.992 -4.241 7.998 1.00 91.06 102 VAL A O 1
ATOM 765 N N . ARG A 1 103 ? 2.367 -5.213 6.010 1.00 92.12 103 ARG A N 1
ATOM 766 C CA . ARG A 1 103 ? 1.567 -6.408 6.274 1.00 92.12 103 ARG A CA 1
ATOM 767 C C . ARG A 1 103 ? 2.090 -7.211 7.453 1.00 92.12 103 ARG A C 1
ATOM 769 O O . ARG A 1 103 ? 1.298 -7.561 8.324 1.00 92.12 103 ARG A O 1
ATOM 776 N N . ASN A 1 104 ? 3.393 -7.464 7.520 1.00 90.31 104 ASN A N 1
ATOM 777 C CA . ASN A 1 104 ? 3.997 -8.167 8.647 1.00 90.31 104 ASN A CA 1
ATOM 778 C C . ASN A 1 104 ? 3.786 -7.405 9.966 1.00 90.31 104 ASN A C 1
ATOM 780 O O . ASN A 1 104 ? 3.444 -8.001 10.986 1.00 90.31 104 ASN A O 1
ATOM 784 N N . ILE A 1 105 ? 3.903 -6.074 9.942 1.00 90.44 105 ILE A N 1
ATOM 785 C CA . ILE A 1 105 ? 3.650 -5.256 11.130 1.00 90.44 105 ILE A CA 1
ATOM 786 C C . ILE A 1 105 ? 2.184 -5.356 11.561 1.00 90.44 105 ILE A C 1
ATOM 788 O O . ILE A 1 105 ? 1.927 -5.643 12.728 1.00 90.44 105 ILE A O 1
ATOM 792 N N . VAL A 1 106 ? 1.226 -5.183 10.642 1.00 90.81 106 VAL A N 1
ATOM 793 C CA . VAL A 1 106 ? -0.214 -5.323 10.940 1.00 90.81 106 VAL A CA 1
ATOM 794 C C . VAL A 1 106 ? -0.505 -6.684 11.572 1.00 90.81 106 VAL A C 1
ATOM 796 O O . VAL A 1 106 ? -1.210 -6.766 12.576 1.00 90.81 106 VAL A O 1
ATOM 799 N N . ARG A 1 107 ? 0.081 -7.756 11.032 1.00 90.62 107 ARG A N 1
ATOM 800 C CA . ARG A 1 107 ? -0.078 -9.113 11.566 1.00 90.62 107 ARG A CA 1
ATOM 801 C C . ARG A 1 107 ? 0.492 -9.258 12.967 1.00 90.62 107 ARG A C 1
ATOM 803 O O . ARG A 1 107 ? -0.174 -9.832 13.818 1.00 90.62 107 ARG A O 1
ATOM 810 N N . SER A 1 108 ? 1.692 -8.735 13.206 1.00 89.00 108 SER A N 1
ATOM 811 C CA . SER A 1 108 ? 2.342 -8.774 14.519 1.00 89.00 108 SER A CA 1
ATOM 812 C C . SER A 1 108 ? 1.521 -8.018 15.569 1.00 89.00 108 SER A C 1
ATOM 814 O O . SER A 1 108 ? 1.244 -8.545 16.646 1.00 89.00 108 SER A O 1
ATOM 816 N N . LYS A 1 109 ? 1.028 -6.821 15.223 1.00 87.81 109 LYS A N 1
ATOM 817 C CA . LYS A 1 109 ? 0.178 -6.011 16.107 1.00 87.81 109 LYS A CA 1
ATOM 818 C C . LYS A 1 109 ? -1.153 -6.692 16.442 1.00 87.81 109 LYS A C 1
ATOM 820 O O . LYS A 1 109 ? -1.582 -6.642 17.586 1.00 87.81 109 LYS A O 1
ATOM 825 N N . LEU A 1 110 ? -1.774 -7.361 15.471 1.00 87.19 110 LEU A N 1
ATOM 826 C CA . LEU A 1 110 ? -3.079 -8.017 15.635 1.00 87.19 110 LEU A CA 1
ATOM 827 C C . LEU A 1 110 ? -2.983 -9.523 15.939 1.00 87.19 110 LEU A C 1
ATOM 829 O O . LEU A 1 110 ? -3.990 -10.230 15.873 1.00 87.19 110 LEU A O 1
ATOM 833 N N . GLN A 1 111 ? -1.780 -10.022 16.246 1.00 87.12 111 GLN A N 1
ATOM 834 C CA . GLN A 1 111 ? -1.506 -11.429 16.564 1.00 87.12 111 GLN A CA 1
ATOM 835 C C . GLN A 1 111 ? -2.011 -12.415 15.485 1.00 87.12 111 GLN A C 1
ATOM 837 O O . GLN A 1 111 ? -2.480 -13.506 15.791 1.00 87.12 111 GLN A O 1
ATOM 842 N N . ILE A 1 112 ? -1.938 -12.041 14.200 1.00 88.88 112 ILE A N 1
ATOM 843 C CA . ILE A 1 112 ? -2.450 -12.853 13.083 1.00 88.88 112 ILE A CA 1
ATOM 844 C C . ILE A 1 112 ? -1.389 -13.883 12.636 1.00 88.88 112 ILE A C 1
ATOM 846 O O . ILE A 1 112 ? -0.344 -13.492 12.093 1.00 88.88 112 ILE A O 1
ATOM 850 N N . PRO A 1 113 ? -1.651 -15.201 12.754 1.00 85.06 113 PRO A N 1
ATOM 851 C CA . PRO A 1 113 ? -0.681 -16.258 12.469 1.00 85.06 113 PRO A CA 1
ATOM 852 C C . PRO A 1 113 ? -0.374 -16.384 10.975 1.00 85.06 113 PRO A C 1
ATOM 854 O O . PRO A 1 113 ? -1.263 -16.318 10.119 1.00 85.06 113 PRO A O 1
ATOM 857 N N . GLY A 1 114 ? 0.905 -16.542 10.635 1.00 81.19 114 GLY A N 1
ATOM 858 C CA . GLY A 1 114 ? 1.381 -16.795 9.270 1.00 81.19 114 GLY A CA 1
ATOM 859 C C . GLY A 1 114 ? 2.866 -16.503 9.115 1.00 81.19 114 GLY A C 1
ATOM 860 O O . GLY A 1 114 ? 3.589 -16.437 10.103 1.00 81.19 114 GLY A O 1
ATOM 861 N N . ASN A 1 115 ? 3.330 -16.403 7.872 1.00 80.94 115 ASN A N 1
ATOM 862 C CA . ASN A 1 115 ? 4.754 -16.401 7.563 1.00 80.94 115 ASN A CA 1
ATOM 863 C C . ASN A 1 115 ? 5.124 -15.338 6.518 1.00 80.94 115 ASN A C 1
ATOM 865 O O . ASN A 1 115 ? 4.290 -14.908 5.719 1.00 80.94 115 ASN A O 1
ATOM 869 N N . CYS A 1 116 ? 6.410 -14.982 6.505 1.00 78.62 116 CYS A N 1
ATOM 870 C CA . CYS A 1 116 ? 6.979 -13.985 5.600 1.00 78.62 116 CYS A CA 1
ATOM 871 C C . CYS A 1 116 ? 6.803 -14.361 4.115 1.00 78.62 116 CYS A C 1
ATOM 873 O O . CYS A 1 116 ? 6.594 -13.486 3.281 1.00 78.62 116 CYS A O 1
ATOM 875 N N . CYS A 1 117 ? 6.814 -15.654 3.768 1.00 78.94 117 CYS A N 1
ATOM 876 C CA . CYS A 1 117 ? 6.636 -16.108 2.383 1.00 78.94 117 CYS A CA 1
ATOM 877 C C . CYS A 1 117 ? 5.246 -15.766 1.832 1.00 78.94 117 CYS A C 1
ATOM 879 O O . CYS A 1 117 ? 5.122 -15.324 0.693 1.00 78.94 117 CYS A O 1
ATOM 881 N N . VAL A 1 118 ? 4.196 -15.927 2.636 1.00 79.50 118 VAL A N 1
ATOM 882 C CA . VAL A 1 118 ? 2.834 -15.541 2.248 1.00 79.50 118 VAL A CA 1
ATOM 883 C C . VAL A 1 118 ? 2.740 -14.029 2.086 1.00 79.50 118 VAL A C 1
ATOM 885 O O . VAL A 1 118 ? 2.128 -13.558 1.131 1.00 79.50 118 VAL A O 1
ATOM 888 N N . ASP A 1 119 ? 3.374 -13.259 2.969 1.00 81.75 119 ASP A N 1
ATOM 889 C CA . ASP A 1 119 ? 3.357 -11.798 2.882 1.00 81.75 119 ASP A CA 1
ATOM 890 C C . ASP A 1 119 ? 4.169 -11.282 1.679 1.00 81.75 119 ASP A C 1
ATOM 892 O O . ASP A 1 119 ? 3.756 -10.320 1.035 1.00 81.75 119 ASP A O 1
ATOM 896 N N . CYS A 1 120 ? 5.245 -11.984 1.310 1.00 81.69 120 CYS A N 1
ATOM 897 C CA . CYS A 1 120 ? 6.006 -11.799 0.075 1.00 81.69 120 CYS A CA 1
ATOM 898 C C . CYS A 1 120 ? 5.129 -12.020 -1.161 1.00 81.69 120 CYS A C 1
ATOM 900 O O . CYS A 1 120 ? 4.964 -11.119 -1.982 1.00 81.69 120 CYS A O 1
ATOM 902 N N . LEU A 1 121 ? 4.496 -13.193 -1.258 1.00 82.88 121 LEU A N 1
ATOM 903 C CA . LEU A 1 121 ? 3.620 -13.531 -2.379 1.00 82.88 121 LEU A CA 1
ATOM 904 C C . LEU A 1 121 ? 2.459 -12.538 -2.506 1.00 82.88 121 LEU A C 1
ATOM 906 O O . LEU A 1 121 ? 2.149 -12.084 -3.605 1.00 82.88 121 LEU A O 1
ATOM 910 N N . CYS A 1 122 ? 1.855 -12.145 -1.383 1.00 78.81 122 CYS A N 1
ATOM 911 C CA . CYS 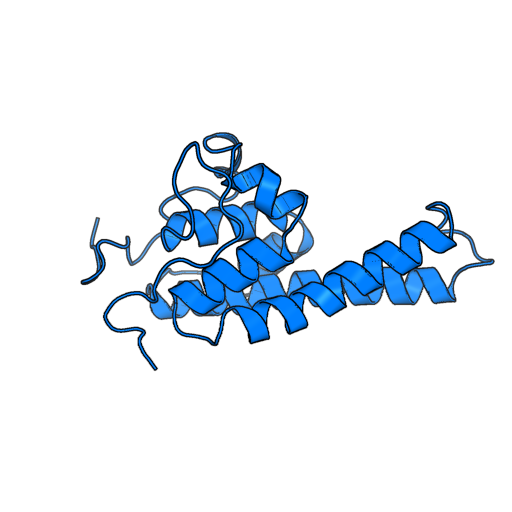A 1 122 ? 0.785 -11.152 -1.367 1.00 78.81 122 CYS A CA 1
ATOM 912 C C . CYS A 1 122 ? 1.283 -9.758 -1.782 1.00 78.81 122 CYS A C 1
ATOM 914 O O . CYS A 1 122 ? 0.580 -9.062 -2.510 1.00 78.81 122 CYS A O 1
ATOM 916 N N . GLY A 1 123 ? 2.483 -9.356 -1.357 1.00 78.44 123 GLY A N 1
ATOM 917 C CA . GLY A 1 123 ? 3.080 -8.065 -1.703 1.00 78.44 123 GLY A CA 1
ATOM 918 C C . GLY A 1 123 ? 3.436 -7.930 -3.186 1.00 78.44 123 GLY A C 1
ATOM 919 O O . GLY A 1 123 ? 3.211 -6.866 -3.763 1.00 78.44 123 GLY A O 1
ATOM 920 N N . PHE A 1 124 ? 3.940 -8.998 -3.815 1.00 77.44 124 PHE A N 1
ATOM 921 C CA . PHE A 1 124 ? 4.368 -8.974 -5.220 1.00 77.44 124 PHE A CA 1
ATOM 922 C C . PHE A 1 124 ? 3.258 -9.323 -6.219 1.00 77.44 124 PHE A C 1
ATOM 924 O O . PHE A 1 124 ? 3.132 -8.647 -7.235 1.00 77.44 124 PHE A O 1
ATOM 931 N N . PHE A 1 125 ? 2.435 -10.340 -5.945 1.00 79.00 125 PHE A N 1
ATOM 932 C CA . PHE A 1 125 ? 1.445 -10.843 -6.912 1.00 79.00 125 PHE A CA 1
ATOM 933 C C . PHE A 1 125 ? 0.020 -10.341 -6.664 1.00 79.00 125 PHE A C 1
ATOM 935 O O . PHE A 1 125 ? -0.826 -10.425 -7.549 1.00 79.00 125 PHE A O 1
ATOM 942 N N . CYS A 1 126 ? -0.271 -9.826 -5.468 1.00 84.31 126 CYS A N 1
ATOM 943 C CA . CYS A 1 126 ? -1.622 -9.434 -5.064 1.00 84.31 126 CYS A CA 1
ATOM 944 C C . CYS A 1 126 ? -1.615 -8.093 -4.314 1.00 84.31 126 CYS A C 1
ATOM 946 O O . CYS A 1 126 ? -2.327 -7.912 -3.328 1.00 84.31 126 CYS A O 1
ATOM 948 N N . ASN A 1 127 ? -0.777 -7.157 -4.770 1.00 83.44 127 ASN A N 1
ATOM 949 C CA . ASN A 1 127 ? -0.420 -5.939 -4.042 1.00 83.44 127 ASN A CA 1
ATOM 950 C C . ASN A 1 127 ? -1.647 -5.109 -3.610 1.00 83.44 127 ASN A C 1
ATOM 952 O O . ASN A 1 127 ? -1.865 -4.898 -2.417 1.00 83.44 127 ASN A O 1
ATOM 956 N N . CYS A 1 128 ? -2.511 -4.729 -4.558 1.00 87.06 128 CYS A N 1
ATOM 957 C CA . CYS A 1 128 ? -3.716 -3.939 -4.275 1.00 87.06 128 CYS A CA 1
ATOM 958 C C . CYS A 1 128 ? -4.688 -4.662 -3.329 1.00 87.06 128 CYS A C 1
ATOM 960 O O . CYS A 1 128 ? -5.297 -4.050 -2.456 1.00 87.06 128 CYS A O 1
ATOM 962 N N . CYS A 1 129 ? -4.799 -5.980 -3.460 1.00 89.06 129 CYS A N 1
ATOM 963 C CA . CYS A 1 129 ? -5.675 -6.813 -2.650 1.00 89.06 129 CYS A CA 1
ATOM 964 C C . CYS A 1 129 ? -5.142 -6.958 -1.218 1.00 89.06 129 CYS A C 1
ATOM 966 O O . CYS A 1 129 ? -5.901 -6.881 -0.255 1.00 89.06 129 CYS A O 1
ATOM 968 N N . ALA A 1 130 ? -3.823 -7.098 -1.062 1.00 90.69 130 ALA A N 1
ATOM 969 C CA . ALA A 1 130 ? -3.157 -7.123 0.232 1.00 90.69 130 ALA A CA 1
ATOM 970 C C . ALA A 1 130 ? -3.297 -5.781 0.965 1.00 90.69 130 ALA A C 1
ATOM 972 O O . ALA A 1 130 ? -3.601 -5.772 2.159 1.00 90.69 130 ALA A O 1
ATOM 973 N N . ILE A 1 131 ? -3.137 -4.658 0.254 1.00 91.88 131 ILE A N 1
ATOM 974 C CA . ILE A 1 131 ? -3.390 -3.313 0.790 1.00 91.88 131 ILE A CA 1
ATOM 975 C C . ILE A 1 131 ? -4.854 -3.182 1.212 1.00 91.88 131 ILE A C 1
ATOM 977 O O . ILE A 1 131 ? -5.129 -2.794 2.345 1.00 91.88 131 ILE A O 1
ATOM 981 N N . ALA A 1 132 ? -5.789 -3.573 0.344 1.00 90.81 132 ALA A N 1
ATOM 982 C CA . ALA A 1 132 ? -7.216 -3.516 0.629 1.00 90.81 132 ALA A CA 1
ATOM 983 C C . ALA A 1 132 ? -7.596 -4.361 1.857 1.00 90.81 132 ALA A C 1
ATOM 985 O O . ALA A 1 132 ? -8.336 -3.894 2.722 1.00 90.81 132 ALA A O 1
ATOM 986 N N . GLN A 1 133 ? -7.045 -5.572 1.985 1.00 91.25 133 GLN A N 1
ATOM 987 C CA . GLN A 1 133 ? -7.252 -6.439 3.146 1.00 91.25 133 GLN A CA 1
ATOM 988 C C . GLN A 1 133 ? -6.768 -5.770 4.440 1.00 91.25 133 GLN A C 1
ATOM 990 O O . GLN A 1 133 ? -7.481 -5.791 5.444 1.00 91.25 133 GLN A O 1
ATOM 995 N N . MET A 1 134 ? -5.584 -5.149 4.425 1.00 92.50 134 MET A N 1
ATOM 996 C CA . MET A 1 134 ? -5.061 -4.413 5.581 1.00 92.50 134 MET A CA 1
ATOM 997 C C . MET A 1 134 ? -5.921 -3.195 5.923 1.00 92.50 134 MET A C 1
ATOM 999 O O . MET A 1 134 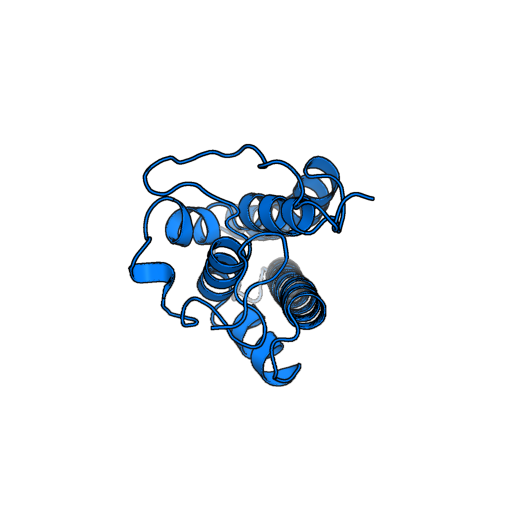? -6.252 -2.996 7.089 1.00 92.50 134 MET A O 1
ATOM 1003 N N . ALA A 1 135 ? -6.335 -2.414 4.923 1.00 91.00 135 ALA A N 1
ATOM 1004 C CA . ALA A 1 135 ? -7.205 -1.258 5.110 1.00 91.00 135 ALA A CA 1
ATOM 1005 C C . ALA A 1 135 ? -8.553 -1.657 5.733 1.00 91.00 135 ALA A C 1
ATOM 1007 O O . ALA A 1 135 ? -9.036 -0.988 6.650 1.00 91.00 135 ALA A O 1
ATOM 1008 N N . THR A 1 136 ? -9.131 -2.784 5.302 1.00 90.56 136 THR A N 1
ATOM 1009 C CA . THR A 1 136 ? -10.344 -3.356 5.905 1.00 90.56 136 THR A CA 1
ATOM 1010 C C . THR A 1 136 ? -10.092 -3.848 7.326 1.00 90.56 136 THR A C 1
ATOM 1012 O O . THR A 1 136 ? -10.974 -3.705 8.173 1.00 90.56 136 THR A O 1
ATOM 1015 N N . GLN A 1 137 ? -8.913 -4.413 7.604 1.00 90.88 137 GLN A N 1
ATOM 1016 C CA . GLN A 1 137 ? -8.561 -4.908 8.934 1.00 90.88 137 GLN A CA 1
ATOM 1017 C C . GLN A 1 137 ? -8.546 -3.776 9.960 1.00 90.88 137 GLN A C 1
ATOM 1019 O O . GLN A 1 137 ? -9.138 -3.932 11.020 1.00 90.88 137 GLN A O 1
ATOM 1024 N N . VAL A 1 138 ? -7.922 -2.641 9.629 1.00 90.25 138 VAL A N 1
ATOM 1025 C CA . VAL A 1 138 ? -7.716 -1.504 10.553 1.00 90.25 138 VAL A CA 1
ATOM 1026 C C . VAL A 1 138 ? -8.801 -0.422 10.450 1.00 90.25 138 VAL A C 1
ATOM 1028 O O . VAL A 1 138 ? -8.711 0.626 11.091 1.00 90.25 138 VAL A O 1
ATOM 1031 N N . HIS A 1 139 ? -9.825 -0.670 9.625 1.00 89.38 139 HIS A N 1
ATOM 1032 C CA . HIS A 1 139 ? -10.933 0.248 9.326 1.00 89.38 139 HIS A CA 1
ATOM 1033 C C . HIS A 1 139 ? -10.426 1.619 8.839 1.00 89.38 139 HIS A C 1
ATOM 1035 O O . HIS A 1 139 ? -10.894 2.667 9.283 1.00 89.38 139 HIS A O 1
ATOM 1041 N N . ALA A 1 140 ? -9.454 1.608 7.920 1.00 87.94 140 ALA A N 1
ATOM 1042 C CA . ALA A 1 140 ? -8.798 2.814 7.401 1.00 87.94 140 ALA A CA 1
ATOM 1043 C C . ALA A 1 140 ? -9.710 3.704 6.533 1.00 87.94 140 ALA A C 1
ATOM 1045 O O . ALA A 1 140 ? -9.398 4.873 6.333 1.00 87.94 140 ALA A O 1
ATOM 1046 N N . TYR A 1 141 ? -10.829 3.176 6.029 1.00 87.69 141 TYR A N 1
ATOM 1047 C CA . TYR A 1 141 ? -11.773 3.875 5.150 1.00 87.69 141 TYR A CA 1
ATOM 1048 C C . TYR A 1 141 ? -13.216 3.723 5.648 1.00 87.69 141 TYR A C 1
ATOM 1050 O O . TYR A 1 141 ? -13.492 2.896 6.522 1.00 87.69 141 TYR A O 1
ATOM 1058 N N . ASP A 1 142 ? -14.130 4.528 5.107 1.00 84.00 142 ASP A N 1
ATOM 1059 C CA . ASP A 1 142 ? -15.579 4.364 5.261 1.00 84.00 142 ASP A CA 1
ATOM 1060 C C . ASP A 1 142 ? -16.182 3.832 3.960 1.00 84.00 142 ASP A C 1
ATOM 1062 O O . ASP A 1 142 ? -15.750 4.174 2.857 1.00 84.00 142 ASP A O 1
ATOM 1066 N N . LYS A 1 143 ? -17.166 2.939 4.074 1.00 81.19 143 LYS A N 1
ATOM 1067 C CA . LYS A 1 143 ? -17.817 2.357 2.896 1.00 81.19 143 LYS A CA 1
ATOM 1068 C C . LYS A 1 143 ? -18.629 3.434 2.173 1.00 81.19 143 LYS A C 1
ATOM 1070 O O . LYS A 1 143 ? -19.393 4.156 2.805 1.00 81.19 143 LYS A O 1
ATOM 1075 N N . GLY A 1 144 ? -18.483 3.512 0.851 1.00 77.31 144 GLY A N 1
ATOM 1076 C CA . GLY A 1 144 ? -19.245 4.446 0.014 1.00 77.31 144 GLY A CA 1
ATOM 1077 C C . GLY A 1 144 ? -18.707 5.880 -0.047 1.00 77.31 144 GLY A C 1
ATOM 1078 O O . GLY A 1 144 ? -19.258 6.679 -0.798 1.00 77.31 144 GLY A O 1
ATOM 1079 N N . THR A 1 145 ? -17.625 6.215 0.666 1.00 79.25 145 THR A N 1
ATOM 1080 C CA . THR A 1 145 ? -16.991 7.540 0.590 1.00 79.25 145 THR A CA 1
ATOM 1081 C C . THR A 1 145 ? -15.510 7.429 0.220 1.00 79.25 145 THR A C 1
ATOM 1083 O O . THR A 1 145 ? -14.721 6.761 0.882 1.00 79.25 145 THR A O 1
ATOM 1086 N N . CYS A 1 146 ? -15.100 8.098 -0.861 1.00 78.00 146 CYS A N 1
ATOM 1087 C CA . CYS A 1 146 ? -13.685 8.226 -1.221 1.00 78.00 146 CYS A CA 1
ATOM 1088 C C . CYS A 1 146 ? -13.058 9.386 -0.442 1.00 78.00 146 CYS A C 1
ATOM 1090 O O . CYS A 1 146 ? -13.071 10.527 -0.901 1.00 78.00 146 CYS A O 1
ATOM 1092 N N . ALA A 1 147 ? -12.502 9.093 0.732 1.00 84.69 147 ALA A N 1
ATOM 1093 C CA . ALA A 1 147 ? -11.699 10.044 1.490 1.00 84.69 147 ALA A CA 1
ATOM 1094 C C . ALA A 1 147 ? -10.202 9.789 1.260 1.00 84.69 147 ALA A C 1
ATOM 1096 O O . ALA A 1 147 ? -9.704 8.687 1.488 1.00 84.69 147 ALA A O 1
ATOM 1097 N N . PHE A 1 148 ? -9.480 10.829 0.839 1.00 85.38 148 PHE A N 1
ATOM 1098 C CA . PHE A 1 148 ? -8.016 10.811 0.720 1.00 85.38 148 PHE A CA 1
ATOM 1099 C C . PHE A 1 148 ? -7.319 11.161 2.042 1.00 85.38 148 PHE A C 1
ATOM 1101 O O . PHE A 1 148 ? -6.118 10.959 2.174 1.00 85.38 148 PHE A O 1
ATOM 1108 N N . GLY A 1 149 ? -8.054 11.708 3.013 1.00 86.25 149 GLY A N 1
ATOM 1109 C CA . GLY A 1 149 ? -7.517 12.047 4.328 1.00 86.25 149 GLY A CA 1
ATOM 1110 C C . GLY A 1 149 ? -7.293 10.812 5.210 1.00 86.25 149 GLY A C 1
ATOM 1111 O O . GLY A 1 149 ? -7.934 9.778 4.995 1.00 86.25 149 GLY A O 1
ATOM 1112 N N . PRO A 1 150 ? -6.393 10.895 6.203 1.00 88.50 150 PRO A N 1
ATOM 1113 C CA . PRO A 1 150 ? -6.270 9.875 7.234 1.00 88.50 150 PRO A CA 1
ATOM 1114 C C . PRO A 1 150 ? -7.453 9.922 8.208 1.00 88.50 150 PRO A C 1
ATOM 1116 O O . PRO A 1 150 ? -8.008 10.985 8.478 1.00 88.50 150 PRO A O 1
ATOM 1119 N N . LYS A 1 151 ? -7.792 8.767 8.783 1.00 88.56 151 LYS A N 1
ATOM 1120 C CA . LYS A 1 151 ? -8.577 8.692 10.022 1.00 88.56 151 LYS A CA 1
ATOM 1121 C C . LYS A 1 151 ? -7.646 8.768 11.228 1.00 88.56 151 LYS A C 1
ATOM 1123 O O . LYS A 1 151 ? -6.485 8.391 11.097 1.00 88.56 151 LYS A O 1
ATOM 1128 N N . ASP A 1 152 ? -8.181 9.150 12.386 1.00 86.50 152 ASP A N 1
ATOM 1129 C CA . ASP A 1 152 ? -7.424 9.216 13.644 1.00 86.50 152 ASP A CA 1
ATOM 1130 C C . ASP A 1 152 ? -6.672 7.915 13.945 1.00 86.50 152 ASP A C 1
ATOM 1132 O O . ASP A 1 152 ? -7.038 6.839 13.472 1.00 86.50 152 ASP A O 1
ATOM 1136 N N . THR A 1 153 ? -5.611 7.968 14.734 1.00 86.56 153 THR A N 1
ATOM 1137 C CA . THR A 1 153 ? -4.916 6.749 15.156 1.00 86.56 153 THR A CA 1
ATOM 1138 C C . THR A 1 153 ? -5.793 5.925 16.106 1.00 86.56 153 THR A C 1
ATOM 1140 O O . THR A 1 153 ? -6.649 6.453 16.819 1.00 86.56 153 THR A O 1
ATOM 1143 N N . LEU A 1 154 ? -5.642 4.600 16.082 1.00 85.38 154 LEU A N 1
ATOM 1144 C CA . LEU A 1 154 ? -6.415 3.718 16.959 1.00 85.38 154 LEU A CA 1
ATOM 1145 C C . LEU A 1 154 ? -6.003 3.923 18.435 1.00 85.38 154 LEU A C 1
ATOM 1147 O O . LEU A 1 154 ? -4.801 3.954 18.723 1.00 85.38 154 LEU A O 1
ATOM 1151 N N . PRO A 1 155 ? -6.960 4.022 19.380 1.00 67.12 155 PRO A N 1
ATOM 1152 C CA . PRO A 1 155 ? -6.667 4.068 20.812 1.00 67.12 155 PRO A CA 1
ATOM 1153 C C . PRO A 1 155 ? -5.751 2.901 21.242 1.00 67.12 155 PRO A C 1
ATOM 1155 O O . PRO A 1 155 ? -6.031 1.734 20.992 1.00 67.12 155 PRO A O 1
ATOM 1158 N N . GLY A 1 156 ? -4.601 3.196 21.852 1.00 67.75 156 GLY A N 1
ATOM 1159 C CA . GLY A 1 156 ? -3.581 2.184 22.197 1.00 67.75 156 GLY A CA 1
ATOM 1160 C C . GLY A 1 156 ? -2.454 2.009 21.169 1.00 67.75 156 GLY A C 1
ATOM 1161 O O . GLY A 1 156 ? -1.474 1.324 21.450 1.00 67.75 156 GLY A O 1
ATOM 1162 N N . TYR A 1 157 ? -2.550 2.684 20.023 1.00 65.62 157 TYR A N 1
ATOM 1163 C CA . TYR A 1 157 ? -1.473 2.842 19.040 1.00 65.62 157 TYR A CA 1
ATOM 1164 C C . TYR A 1 157 ? -1.030 4.309 18.902 1.00 65.62 157 TYR A C 1
ATOM 1166 O O . TYR A 1 157 ? -0.318 4.659 17.967 1.00 65.62 157 TYR A O 1
ATOM 1174 N N . MET A 1 158 ? -1.457 5.187 19.813 1.00 57.94 158 MET A N 1
ATOM 1175 C CA . MET A 1 158 ? -0.979 6.570 19.864 1.00 57.94 158 MET A CA 1
ATOM 1176 C C . MET A 1 158 ? 0.498 6.573 20.282 1.00 57.94 158 MET A C 1
ATOM 1178 O O . MET A 1 158 ? 0.841 5.948 21.286 1.00 57.94 158 MET A O 1
ATOM 1182 N N . VAL A 1 159 ? 1.347 7.223 19.482 1.00 54.19 159 VAL A N 1
ATOM 1183 C CA . VAL A 1 159 ? 2.767 7.471 19.794 1.00 54.19 159 VAL A CA 1
ATOM 1184 C C . VAL A 1 159 ? 2.877 8.657 20.738 1.00 54.19 159 VAL A C 1
ATOM 1186 O O . VAL A 1 159 ? 2.159 9.651 20.480 1.00 54.19 159 VAL A O 1
#

Sequence (159 aa):
MEVDANNLVVGQWKAGICGCFTDVIPNCCMAYWCPCVSLAQIVHRIGLGSYMTGLFVFGLVSVAGQYVTYTNQGYVFDTQYSYWAAVSSSAGLACGICVMIVRNIVRSKLQIPGNCCVDCLCGFFCNCCAIAQMATQVHAYDKGTCAFGPKDTLPGYMV